Protein AF-A0A955EZJ0-F1 (afdb_monomer)

Sequence (71 aa):
NELIHTIAQVIGVEAAIDYRPERAGDVKHSLASIDRAREILGYEPLVGLREGLERTIQWYRDNLEKSGNES

Radius of gyration: 17.11 Å; Cα contacts (8 Å, |Δi|>4): 18; chains: 1; bounding box: 45×25×39 Å

Solvent-accessible surface area (backbone atoms only — not comparable to full-atom values): 4863 Å² total; per-residue (Å²): 117,68,65,63,54,52,52,20,60,72,73,71,50,85,75,84,82,82,90,68,84,80,64,93,83,69,76,90,77,84,80,79,83,58,62,68,46,31,74,78,70,67,54,71,88,87,66,54,74,68,59,49,48,49,55,52,52,49,51,50,62,73,48,62,70,61,73,77,71,80,128

Nearest PDB structures (foldseek):
  1a9y-assembly1_A-2  TM=8.828E-01  e=1.395E-01  Escherichia coli
  1kvq-assembly1_A-2  TM=8.817E-01  e=2.381E-01  Escherichia coli
  3enk-assembly1_B  TM=8.881E-01  e=3.110E-01  Burkholderia pseudomallei 1710b
  1kvs-assembly1_A  TM=8.838E-01  e=3.325E-01  Escherichia coli
  1kvu-assembly1_A-2  TM=8.813E-01  e=3.325E-01  Escherichia coli

Secondary structure (DSSP, 8-state):
-HHHHHHHHHHT-------PPPPTT--S------HHHHHHH-----S-HHHHHHHHHHHHHHHHTGGG---

pLDDT: mean 82.16, std 12.77, range [44.41, 96.88]

Foldseek 3Di:
DVLQVLLCVLVVHDDPDDDDDDDPPDDPDDDDDCVVVCVPPVDDDPADPSRVSNVVVVVCVVCVVVVPPDD

Mean predicted aligned error: 8.55 Å

Structure (mmCIF, N/CA/C/O backbone):
data_AF-A0A955EZJ0-F1
#
_entry.id   AF-A0A955EZJ0-F1
#
loop_
_atom_site.group_PDB
_atom_site.id
_atom_site.type_symbol
_atom_site.label_atom_id
_atom_site.label_alt_id
_atom_site.label_comp_id
_atom_site.label_asym_id
_atom_site.label_entity_id
_atom_site.label_seq_id
_atom_site.pdbx_PDB_ins_code
_atom_site.Cartn_x
_atom_site.Cartn_y
_atom_site.Cartn_z
_atom_site.occupancy
_atom_site.B_iso_or_equiv
_atom_site.auth_seq_id
_atom_site.auth_comp_id
_atom_site.auth_asym_id
_atom_site.auth_atom_id
_atom_site.pdbx_PDB_model_num
ATOM 1 N N . 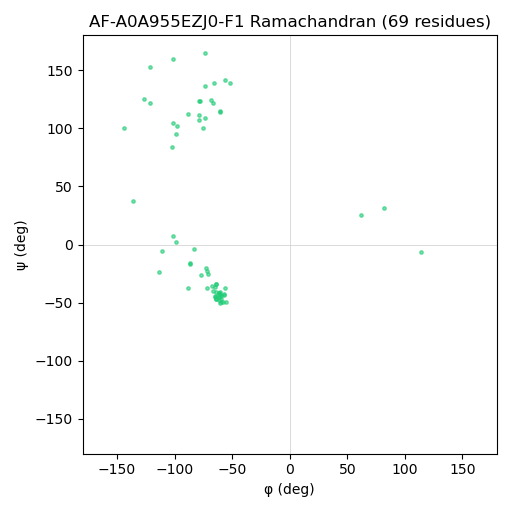ASN A 1 1 ? 6.223 2.364 12.168 1.00 65.81 1 ASN A N 1
ATOM 2 C CA . ASN A 1 1 ? 4.763 2.436 12.431 1.00 65.81 1 ASN A CA 1
ATOM 3 C C . ASN A 1 1 ? 4.014 3.398 11.506 1.00 65.81 1 ASN A C 1
ATOM 5 O O . ASN A 1 1 ? 2.861 3.701 11.761 1.00 65.81 1 ASN A O 1
ATOM 9 N N . GLU A 1 2 ? 4.600 3.844 10.393 1.00 78.75 2 GLU A N 1
ATOM 10 C CA . GLU A 1 2 ? 3.953 4.795 9.471 1.00 78.75 2 GLU A CA 1
ATOM 11 C C . GLU A 1 2 ? 2.684 4.232 8.799 1.00 78.75 2 GLU A C 1
ATOM 13 O O . GLU A 1 2 ? 1.691 4.939 8.618 1.00 78.75 2 GLU A O 1
ATOM 18 N N . LEU A 1 3 ? 2.676 2.926 8.513 1.00 83.75 3 LEU A N 1
ATOM 19 C CA . LEU A 1 3 ? 1.547 2.252 7.875 1.00 83.75 3 LEU A CA 1
ATOM 20 C C . LEU A 1 3 ? 0.280 2.259 8.744 1.00 83.75 3 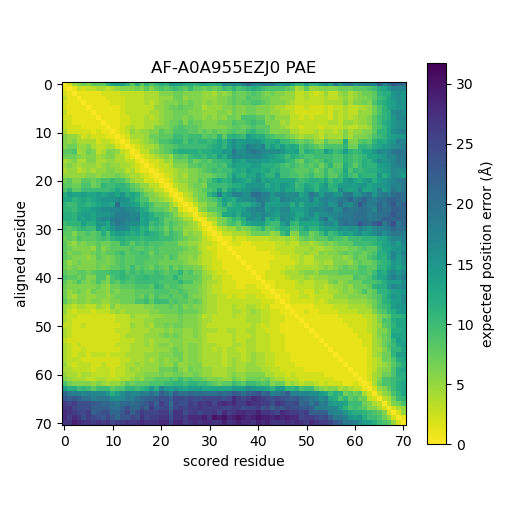LEU A C 1
ATOM 22 O O . LEU A 1 3 ? -0.788 2.605 8.247 1.00 83.75 3 LEU A O 1
ATOM 26 N N . ILE A 1 4 ? 0.386 1.922 10.038 1.00 83.44 4 ILE A N 1
ATOM 27 C CA . ILE A 1 4 ? -0.789 1.872 10.926 1.00 83.44 4 ILE A CA 1
ATOM 28 C C . ILE A 1 4 ? -1.415 3.260 11.103 1.00 83.44 4 ILE A C 1
ATOM 30 O O . ILE A 1 4 ? -2.635 3.383 11.089 1.00 83.44 4 ILE A O 1
ATOM 34 N N . HIS A 1 5 ? -0.599 4.318 11.166 1.00 84.94 5 HIS A N 1
ATOM 35 C CA . HIS A 1 5 ? -1.101 5.691 11.209 1.00 84.94 5 HIS A CA 1
ATOM 36 C C . HIS A 1 5 ? -1.786 6.096 9.900 1.00 84.94 5 HIS A C 1
ATOM 38 O O . HIS A 1 5 ? -2.840 6.724 9.937 1.00 84.94 5 HIS A O 1
ATOM 44 N N . THR A 1 6 ? -1.236 5.696 8.749 1.00 85.00 6 THR A N 1
ATOM 45 C CA . THR A 1 6 ? -1.861 5.957 7.442 1.00 85.00 6 THR A CA 1
ATOM 46 C C . THR A 1 6 ? -3.228 5.281 7.347 1.00 85.00 6 THR A C 1
ATOM 48 O O . THR A 1 6 ? -4.200 5.917 6.953 1.00 85.00 6 THR A O 1
ATOM 51 N N . ILE A 1 7 ? -3.330 4.021 7.777 1.00 86.19 7 ILE A N 1
ATOM 52 C CA . ILE A 1 7 ? -4.600 3.285 7.818 1.00 86.19 7 ILE A CA 1
ATOM 53 C C . ILE A 1 7 ? -5.601 3.984 8.747 1.00 86.19 7 ILE A C 1
ATOM 55 O O . ILE A 1 7 ? -6.733 4.232 8.344 1.00 86.19 7 ILE A O 1
ATOM 59 N N . ALA A 1 8 ? -5.181 4.353 9.960 1.00 86.94 8 ALA A N 1
ATOM 60 C CA . ALA A 1 8 ? -6.027 5.038 10.938 1.00 86.94 8 ALA A CA 1
ATOM 61 C C . ALA A 1 8 ? -6.606 6.351 10.387 1.00 86.94 8 ALA A C 1
ATOM 63 O O . ALA A 1 8 ? -7.805 6.600 10.499 1.00 86.94 8 ALA A O 1
ATOM 64 N N . GLN A 1 9 ? -5.774 7.142 9.701 1.00 85.75 9 GLN A N 1
ATOM 65 C CA . GLN A 1 9 ? -6.196 8.370 9.026 1.00 8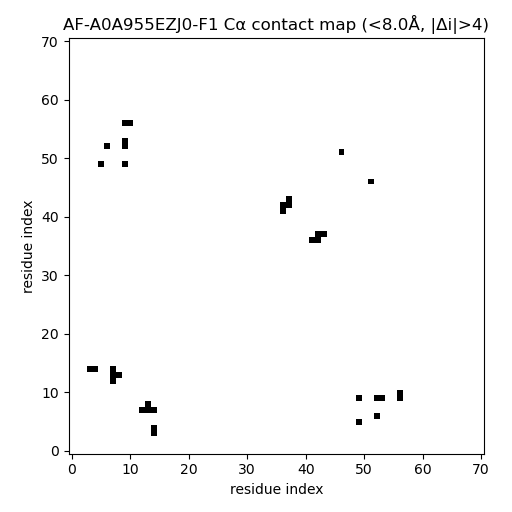5.75 9 GLN A CA 1
ATOM 66 C C . GLN A 1 9 ? -7.205 8.113 7.903 1.00 85.75 9 GLN A C 1
ATOM 68 O O . GLN A 1 9 ? -8.188 8.839 7.808 1.00 85.75 9 GLN A O 1
ATOM 73 N N . VAL A 1 10 ? -6.978 7.102 7.056 1.00 85.88 10 VAL A N 1
ATOM 74 C CA . VAL A 1 10 ? -7.890 6.780 5.942 1.00 85.88 10 VAL A CA 1
ATOM 75 C C . VAL A 1 10 ? -9.238 6.258 6.455 1.00 85.88 10 VAL A C 1
ATOM 77 O O . VAL A 1 10 ? -10.285 6.542 5.874 1.00 85.88 10 VAL A O 1
ATOM 80 N N . ILE A 1 11 ? -9.239 5.506 7.557 1.00 86.19 11 ILE A N 1
ATOM 81 C CA . ILE A 1 11 ? -10.471 5.012 8.186 1.00 86.19 11 ILE A CA 1
ATOM 82 C C . ILE A 1 11 ? -11.170 6.124 8.991 1.00 86.19 11 ILE A C 1
ATOM 84 O O . ILE A 1 11 ? -12.393 6.097 9.114 1.00 86.19 11 ILE A O 1
ATOM 88 N N . GLY A 1 12 ? -10.427 7.119 9.482 1.00 84.81 12 GLY A N 1
ATOM 89 C CA . GLY A 1 12 ? -10.948 8.198 10.325 1.00 84.81 12 GLY A CA 1
ATOM 90 C C . GLY A 1 12 ? -11.083 7.801 11.798 1.00 84.81 12 GLY A C 1
ATOM 91 O O . GLY A 1 12 ? -11.986 8.280 12.478 1.00 84.81 12 GLY A O 1
ATOM 92 N N . VAL A 1 13 ? -10.215 6.912 12.290 1.00 84.94 13 VAL A N 1
ATOM 93 C CA . VAL A 1 13 ? -10.219 6.423 13.680 1.00 84.94 13 VAL A CA 1
ATOM 94 C C . VAL A 1 13 ? -8.893 6.712 14.368 1.00 84.94 13 VAL A C 1
ATOM 96 O O . VAL A 1 13 ? -7.843 6.779 13.729 1.00 84.94 13 VAL A O 1
ATOM 99 N N . GLU A 1 14 ? -8.924 6.844 15.690 1.00 80.94 14 GLU A N 1
ATOM 100 C CA . GLU A 1 14 ? -7.706 6.875 16.492 1.00 80.94 14 GLU A CA 1
ATOM 101 C C . GLU A 1 14 ? -7.182 5.443 16.684 1.00 80.94 14 GLU A C 1
ATOM 103 O O . GLU A 1 14 ? -7.897 4.558 17.157 1.00 80.94 14 GLU A O 1
ATOM 108 N N . ALA A 1 15 ? -5.934 5.185 16.282 1.00 77.69 15 ALA A N 1
ATOM 109 C CA . ALA A 1 15 ? -5.333 3.864 16.429 1.00 77.69 15 ALA A CA 1
ATOM 110 C C . ALA A 1 15 ? -4.861 3.632 17.870 1.00 77.69 15 ALA A C 1
ATOM 112 O O . ALA A 1 15 ? -3.819 4.145 18.276 1.00 77.69 15 ALA A O 1
ATOM 113 N N . ALA A 1 16 ? -5.572 2.784 18.612 1.00 79.75 16 ALA A N 1
ATOM 114 C CA . ALA A 1 16 ? -5.050 2.189 19.838 1.00 79.75 16 ALA A CA 1
ATOM 115 C C . ALA A 1 16 ? -4.047 1.078 19.473 1.00 79.75 16 ALA A C 1
ATOM 117 O O . ALA A 1 16 ? -4.436 -0.025 19.089 1.00 79.75 16 ALA A O 1
ATOM 118 N N . ILE A 1 17 ? -2.746 1.381 19.536 1.00 79.81 17 ILE A N 1
ATOM 119 C CA . ILE A 1 17 ? -1.685 0.427 19.186 1.00 79.81 17 ILE A CA 1
ATOM 120 C C . ILE A 1 17 ? -1.301 -0.392 20.425 1.00 79.81 17 ILE A C 1
ATOM 122 O O . ILE A 1 17 ? -0.697 0.133 21.357 1.00 79.81 17 ILE A O 1
ATOM 126 N N . ASP A 1 18 ? -1.615 -1.687 20.405 1.00 83.56 18 ASP A N 1
ATOM 127 C CA . ASP A 1 18 ? -1.176 -2.675 21.400 1.00 83.56 18 ASP A CA 1
ATOM 128 C C . ASP A 1 18 ? -0.001 -3.490 20.831 1.00 83.56 18 ASP A C 1
ATOM 130 O O . ASP A 1 18 ? -0.183 -4.334 19.947 1.00 83.56 18 ASP A O 1
ATOM 134 N N . TYR A 1 19 ? 1.222 -3.210 21.294 1.00 81.38 19 TYR A N 1
ATOM 135 C CA . TYR A 1 19 ? 2.416 -3.939 20.859 1.00 81.38 19 TYR A CA 1
ATOM 136 C C . TYR A 1 19 ? 2.502 -5.279 21.584 1.00 81.38 19 TYR A C 1
ATOM 138 O O . TYR A 1 19 ? 2.779 -5.343 22.781 1.00 81.38 19 TYR A O 1
ATOM 146 N N . ARG A 1 20 ? 2.312 -6.365 20.837 1.00 83.56 20 ARG A N 1
ATOM 147 C CA . ARG A 1 20 ? 2.432 -7.736 21.346 1.00 83.56 20 ARG A CA 1
ATOM 148 C C . ARG A 1 20 ? 3.773 -8.356 20.953 1.00 83.56 20 ARG A C 1
ATOM 150 O O . ARG A 1 20 ? 4.391 -7.884 19.997 1.00 83.56 20 ARG A O 1
ATOM 157 N N . PRO A 1 21 ? 4.225 -9.410 21.661 1.00 81.19 21 PRO A N 1
ATOM 158 C CA . PRO A 1 21 ? 5.410 -10.155 21.260 1.00 81.19 21 PRO A CA 1
ATOM 159 C C . PRO A 1 21 ? 5.316 -10.600 19.798 1.00 81.19 21 PRO A C 1
ATOM 161 O O . PRO A 1 21 ? 4.248 -11.018 19.341 1.00 81.19 21 PRO A O 1
ATOM 164 N N . GLU A 1 22 ? 6.435 -10.504 19.081 1.00 74.12 22 GLU A N 1
ATOM 165 C CA . GLU A 1 22 ? 6.541 -10.968 17.697 1.00 74.12 22 GLU A CA 1
ATOM 166 C C . GLU A 1 22 ? 6.151 -12.448 17.605 1.00 74.12 22 GLU A C 1
ATOM 168 O O . GLU A 1 22 ? 6.481 -13.254 18.484 1.00 74.12 22 GLU A O 1
ATOM 173 N N . ARG A 1 23 ? 5.450 -12.827 16.533 1.00 79.25 23 ARG A N 1
ATOM 174 C CA . ARG A 1 23 ? 5.165 -14.240 16.290 1.00 79.25 23 ARG A CA 1
ATOM 175 C C . ARG A 1 23 ? 6.454 -14.911 15.825 1.00 79.25 23 ARG A C 1
ATOM 177 O O . ARG A 1 23 ? 7.184 -14.378 14.990 1.00 79.25 23 ARG A O 1
ATOM 184 N N . ALA A 1 24 ? 6.740 -16.094 16.362 1.00 73.25 24 ALA A N 1
ATOM 185 C CA . ALA A 1 24 ? 7.888 -16.876 15.923 1.00 73.25 24 ALA A CA 1
ATOM 186 C C . ALA A 1 24 ? 7.737 -17.208 14.426 1.00 73.25 24 ALA A C 1
ATOM 188 O O . ALA A 1 24 ? 6.816 -17.928 14.046 1.00 73.25 24 ALA A O 1
ATOM 189 N N . GLY A 1 25 ? 8.628 -16.663 13.591 1.00 74.19 25 GLY A N 1
ATOM 190 C CA . GLY A 1 25 ? 8.629 -16.864 12.137 1.00 74.19 25 GLY A CA 1
ATOM 191 C C . GLY A 1 25 ? 8.340 -15.618 11.292 1.00 74.19 25 GLY A C 1
ATOM 192 O O . GLY A 1 25 ? 8.485 -15.695 10.074 1.00 74.19 25 GLY A O 1
ATOM 193 N N . ASP A 1 26 ? 7.990 -14.474 11.891 1.00 72.06 26 ASP A N 1
ATOM 194 C CA . ASP A 1 26 ? 7.785 -13.237 11.128 1.00 72.06 26 ASP A CA 1
ATOM 195 C C . ASP A 1 26 ? 9.112 -12.714 10.541 1.00 72.06 26 ASP A C 1
ATOM 197 O O . ASP A 1 26 ? 10.090 -12.456 11.249 1.00 72.06 26 ASP A O 1
ATOM 201 N N . VAL A 1 27 ? 9.150 -12.520 9.219 1.00 66.19 27 VAL A N 1
ATOM 202 C CA . VAL A 1 27 ? 10.262 -11.835 8.545 1.00 66.19 27 VAL A CA 1
ATOM 203 C C . VAL A 1 27 ? 10.151 -10.341 8.843 1.00 66.19 27 VAL A C 1
ATOM 205 O O . VAL A 1 27 ? 9.264 -9.666 8.326 1.00 66.19 27 VAL A O 1
ATOM 208 N N . LYS A 1 28 ? 11.069 -9.817 9.664 1.00 60.34 28 LYS A N 1
ATOM 209 C CA . LYS A 1 28 ? 11.027 -8.434 10.181 1.00 60.34 28 LYS A CA 1
ATOM 210 C C . LYS A 1 28 ? 10.960 -7.362 9.089 1.00 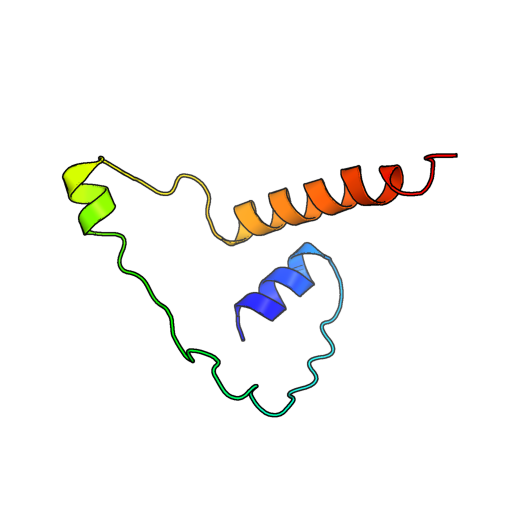60.34 28 LYS A C 1
ATOM 212 O O . LYS A 1 28 ? 10.267 -6.363 9.254 1.00 60.34 28 LYS A O 1
ATOM 217 N N . HIS A 1 29 ? 11.665 -7.566 7.975 1.00 59.84 29 HIS A N 1
ATOM 218 C CA . HIS A 1 29 ? 11.720 -6.620 6.861 1.00 59.84 29 HIS A CA 1
ATOM 219 C C . HIS A 1 29 ? 11.777 -7.374 5.532 1.00 59.84 29 HIS A C 1
ATOM 221 O O . HIS A 1 29 ? 12.835 -7.848 5.126 1.00 59.84 29 HIS A O 1
ATOM 227 N N . SER A 1 30 ? 10.639 -7.477 4.845 1.00 65.12 30 SER A N 1
ATOM 228 C CA . SER A 1 30 ? 10.585 -7.936 3.455 1.00 65.12 30 SER A CA 1
ATOM 229 C C . SER A 1 30 ? 10.414 -6.720 2.547 1.00 65.12 30 SER A C 1
ATOM 231 O O . SER A 1 30 ? 9.300 -6.320 2.219 1.00 65.12 30 SER A O 1
ATOM 233 N N . LEU A 1 31 ? 11.528 -6.067 2.211 1.00 73.31 31 LEU A N 1
ATOM 234 C CA . LEU A 1 31 ? 11.561 -5.021 1.190 1.00 73.31 31 LEU A CA 1
ATOM 235 C C . LEU A 1 31 ? 12.075 -5.654 -0.102 1.00 73.31 31 LEU A C 1
ATOM 237 O O . LEU A 1 31 ? 13.280 -5.807 -0.292 1.00 73.31 31 LEU A O 1
ATOM 241 N N . ALA A 1 32 ? 11.157 -6.071 -0.971 1.00 79.38 32 ALA A N 1
ATOM 242 C CA . ALA A 1 32 ? 11.519 -6.582 -2.286 1.00 79.38 32 ALA A CA 1
ATOM 243 C C . ALA A 1 32 ? 11.842 -5.409 -3.222 1.00 79.38 32 ALA A C 1
ATOM 245 O O . ALA A 1 32 ? 11.005 -4.527 -3.423 1.00 79.38 32 ALA A O 1
ATOM 246 N N . SER A 1 33 ? 13.044 -5.400 -3.808 1.00 86.94 33 SER A N 1
ATOM 247 C CA . SER A 1 33 ? 13.339 -4.490 -4.920 1.00 86.94 33 SER A CA 1
ATOM 248 C C . SER A 1 33 ? 12.476 -4.861 -6.131 1.00 86.94 33 SER A C 1
ATOM 250 O O . SER A 1 33 ? 12.300 -6.038 -6.454 1.00 86.94 33 SER A O 1
ATOM 252 N N . ILE A 1 34 ? 11.960 -3.836 -6.810 1.00 89.12 34 ILE A N 1
ATOM 253 C CA . ILE A 1 34 ? 11.185 -3.958 -8.051 1.00 89.12 34 ILE A CA 1
ATOM 254 C C . ILE A 1 34 ? 12.015 -3.625 -9.298 1.00 89.12 34 ILE A C 1
ATOM 256 O O . ILE A 1 34 ? 11.468 -3.571 -10.398 1.00 89.12 34 ILE A O 1
ATOM 260 N N . ASP A 1 35 ? 13.328 -3.425 -9.154 1.00 92.44 35 ASP A N 1
ATOM 261 C CA . ASP A 1 35 ? 14.199 -2.948 -10.239 1.00 92.44 35 ASP A CA 1
ATOM 262 C C . ASP A 1 35 ? 14.205 -3.924 -11.420 1.00 92.44 35 ASP A C 1
ATOM 264 O O . ASP A 1 35 ? 14.014 -3.537 -12.569 1.00 92.44 35 ASP A O 1
ATOM 268 N N . ARG A 1 36 ? 14.262 -5.228 -11.134 1.00 93.00 36 ARG A N 1
ATOM 269 C CA . ARG A 1 36 ? 14.197 -6.264 -12.172 1.00 93.00 36 ARG A CA 1
ATOM 270 C C . ARG A 1 36 ? 12.858 -6.287 -12.919 1.00 93.00 36 ARG A C 1
ATOM 272 O O . ARG A 1 36 ? 12.824 -6.599 -14.106 1.00 93.00 36 ARG A O 1
ATOM 279 N N . ALA A 1 37 ? 11.753 -5.973 -12.240 1.00 92.31 37 ALA A N 1
ATOM 280 C CA . ALA A 1 37 ? 10.441 -5.886 -12.879 1.00 92.31 37 ALA A CA 1
ATOM 281 C C . ALA A 1 37 ? 10.344 -4.642 -13.779 1.00 92.31 37 ALA A C 1
ATOM 283 O O . ALA A 1 37 ? 9.788 -4.728 -14.873 1.00 92.31 37 ALA A O 1
ATOM 284 N N . ARG A 1 38 ? 10.938 -3.516 -13.365 1.00 94.31 38 ARG A N 1
ATOM 285 C CA . ARG A 1 38 ? 11.070 -2.310 -14.198 1.00 94.31 38 ARG A CA 1
ATOM 286 C C . ARG A 1 38 ? 11.861 -2.586 -15.472 1.00 94.31 38 ARG A C 1
ATOM 288 O O . ARG A 1 38 ? 11.386 -2.274 -16.556 1.00 94.31 38 ARG A O 1
ATOM 295 N N . GLU A 1 39 ? 13.027 -3.213 -15.346 1.00 95.50 39 GLU A N 1
ATOM 296 C CA . GLU A 1 39 ? 13.925 -3.478 -16.477 1.00 95.50 39 GLU A CA 1
ATOM 297 C C . GLU A 1 39 ? 13.327 -4.440 -17.508 1.00 95.50 39 GLU A C 1
ATOM 299 O O . GLU A 1 39 ? 13.426 -4.201 -18.709 1.00 95.50 39 GLU A O 1
ATOM 304 N N . ILE A 1 40 ? 12.715 -5.536 -17.049 1.00 96.88 40 ILE A N 1
ATOM 305 C CA . ILE A 1 40 ? 12.263 -6.617 -17.939 1.00 96.88 40 ILE A CA 1
ATOM 306 C C . ILE A 1 40 ? 10.845 -6.370 -18.459 1.00 96.88 40 ILE A C 1
ATOM 308 O O . ILE A 1 40 ? 10.539 -6.719 -19.597 1.00 96.88 40 ILE A O 1
ATOM 312 N N . LEU A 1 41 ? 9.967 -5.811 -17.623 1.00 95.06 41 LEU A N 1
ATOM 313 C CA . LEU A 1 41 ? 8.535 -5.706 -17.917 1.00 95.06 41 LEU A CA 1
ATOM 314 C C . LEU A 1 41 ? 8.078 -4.265 -18.157 1.00 95.06 41 LEU A C 1
ATOM 316 O O . LEU A 1 41 ? 6.910 -4.058 -18.475 1.00 95.06 41 LEU A O 1
ATOM 320 N N . GLY A 1 42 ? 8.952 -3.269 -17.966 1.00 93.38 42 GLY A N 1
ATOM 321 C CA . GLY A 1 42 ? 8.544 -1.863 -17.964 1.00 93.38 42 GLY A CA 1
ATOM 322 C C . GLY A 1 42 ? 7.548 -1.549 -16.846 1.00 93.38 42 GLY A C 1
ATOM 323 O O . GLY A 1 42 ? 6.724 -0.649 -16.991 1.00 93.38 42 GLY A O 1
ATOM 324 N N . TYR A 1 43 ? 7.563 -2.331 -15.762 1.00 92.62 43 TYR A N 1
ATOM 325 C CA . TYR A 1 43 ? 6.608 -2.184 -14.670 1.00 92.62 43 TYR A CA 1
ATOM 326 C C . TYR A 1 43 ? 6.813 -0.854 -13.945 1.00 92.62 43 TYR A C 1
ATOM 328 O O . TYR A 1 43 ? 7.873 -0.641 -13.368 1.00 92.62 43 TYR A O 1
ATOM 336 N N . GLU A 1 44 ? 5.780 -0.015 -13.892 1.00 93.69 44 GLU A N 1
ATOM 337 C CA . GLU A 1 44 ? 5.769 1.189 -13.062 1.00 93.69 44 GLU A CA 1
ATOM 338 C C . GLU A 1 44 ? 4.517 1.200 -12.169 1.00 93.69 44 GLU A C 1
ATOM 340 O O . GLU A 1 44 ? 3.400 1.071 -12.683 1.00 93.69 44 GLU A O 1
ATOM 345 N N . PRO A 1 45 ? 4.661 1.330 -10.835 1.00 90.50 45 PRO A N 1
ATOM 346 C CA . PRO A 1 45 ? 3.520 1.466 -9.941 1.00 90.50 45 PRO A CA 1
ATOM 347 C C . PRO A 1 45 ? 2.706 2.722 -10.270 1.00 90.50 45 PRO A C 1
ATOM 349 O O . PRO A 1 45 ? 3.166 3.844 -10.090 1.00 90.50 45 PRO A O 1
ATOM 352 N N . LEU A 1 46 ? 1.464 2.532 -10.712 1.00 94.56 46 LEU A N 1
ATOM 353 C CA . LEU A 1 46 ? 0.555 3.643 -11.026 1.00 94.56 46 LEU A CA 1
ATOM 354 C C . LEU A 1 46 ? -0.228 4.146 -9.810 1.00 94.56 46 LEU A C 1
ATOM 356 O O . LEU A 1 46 ? -0.820 5.218 -9.862 1.00 94.56 46 LEU A O 1
ATOM 360 N N . VAL A 1 47 ? -0.270 3.351 -8.740 1.00 93.81 47 VAL A N 1
ATOM 361 C CA . VAL A 1 47 ? -1.070 3.612 -7.542 1.00 93.81 47 VAL A CA 1
ATOM 362 C C . VAL A 1 47 ? -0.134 3.684 -6.347 1.00 93.81 47 VAL A C 1
ATOM 364 O O . VAL A 1 47 ? 0.598 2.734 -6.059 1.00 93.81 47 VAL A O 1
ATOM 367 N N . GLY A 1 48 ? -0.155 4.819 -5.650 1.00 92.00 48 GLY A N 1
ATOM 368 C CA . GLY A 1 48 ? 0.623 5.015 -4.429 1.00 92.00 48 GLY A CA 1
ATOM 369 C C . GLY A 1 48 ? 0.037 4.252 -3.237 1.00 92.00 48 GLY A C 1
ATOM 370 O O . GLY A 1 48 ? -1.125 3.852 -3.245 1.00 92.00 48 GLY A O 1
ATOM 371 N N . LEU A 1 49 ? 0.820 4.098 -2.164 1.00 89.12 49 LEU A N 1
ATOM 372 C CA . LEU A 1 49 ? 0.392 3.364 -0.965 1.00 89.12 49 LEU A CA 1
ATOM 373 C C . LEU A 1 49 ? -0.926 3.901 -0.378 1.00 89.12 49 LEU A C 1
ATOM 375 O O . LEU A 1 49 ? -1.840 3.123 -0.120 1.00 89.12 49 LEU A O 1
ATOM 379 N N . ARG A 1 50 ? -1.038 5.223 -0.184 1.00 90.62 50 ARG A N 1
ATOM 380 C CA . ARG A 1 50 ? -2.243 5.859 0.381 1.00 90.62 50 ARG A CA 1
ATOM 381 C C . ARG A 1 50 ? -3.478 5.611 -0.483 1.00 90.62 50 ARG A C 1
ATOM 383 O O . ARG A 1 50 ? -4.494 5.160 0.029 1.00 90.62 50 ARG A O 1
ATOM 390 N N . GLU A 1 51 ? -3.362 5.863 -1.779 1.00 93.50 51 GLU A N 1
ATOM 391 C CA . GLU A 1 51 ? -4.452 5.659 -2.732 1.00 93.50 51 GLU A CA 1
ATOM 392 C C . GLU A 1 51 ? -4.874 4.181 -2.790 1.00 93.50 51 GLU A C 1
ATOM 394 O O . GLU A 1 51 ? -6.062 3.858 -2.794 1.00 93.50 51 GLU A O 1
ATOM 399 N N . GLY A 1 52 ? -3.907 3.260 -2.776 1.00 93.75 52 GLY A N 1
ATOM 400 C CA . GLY A 1 52 ? -4.174 1.826 -2.705 1.00 93.75 52 GLY A CA 1
ATOM 401 C C . GLY A 1 52 ? -4.937 1.434 -1.437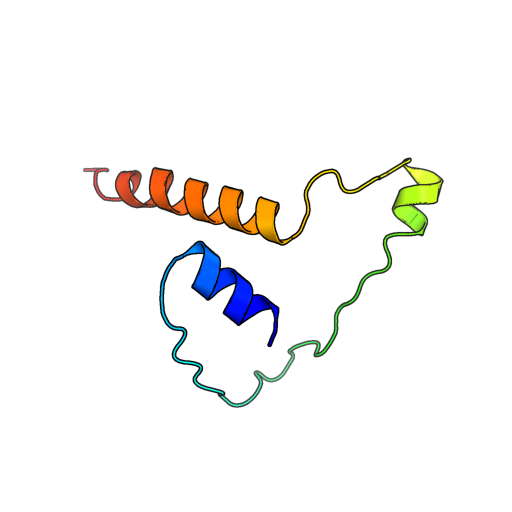 1.00 93.75 52 GLY A C 1
ATOM 402 O O . GLY A 1 52 ? -5.881 0.643 -1.505 1.00 93.75 52 GLY A O 1
ATOM 403 N N . LEU A 1 53 ? -4.579 2.018 -0.288 1.00 93.94 53 LEU A N 1
ATOM 404 C CA . LEU A 1 53 ? -5.287 1.813 0.979 1.00 93.94 53 LEU A CA 1
ATOM 405 C C . LEU A 1 53 ? -6.718 2.359 0.931 1.00 93.94 53 LEU A C 1
ATOM 407 O O . LEU A 1 53 ? -7.636 1.656 1.346 1.00 93.94 53 LEU A O 1
ATOM 411 N N . GLU A 1 54 ? -6.927 3.560 0.391 1.00 92.25 54 GLU A N 1
ATOM 412 C CA . GLU A 1 54 ? -8.256 4.163 0.213 1.00 92.25 54 GLU A CA 1
ATOM 413 C C . GLU A 1 54 ? -9.169 3.271 -0.637 1.00 92.25 54 GLU A C 1
ATOM 415 O O . GLU A 1 54 ? -10.270 2.924 -0.206 1.00 92.25 54 GLU A O 1
ATOM 420 N N . ARG A 1 55 ? -8.678 2.808 -1.794 1.00 94.75 55 ARG A N 1
ATOM 421 C CA . ARG A 1 55 ? -9.408 1.884 -2.680 1.00 94.75 55 ARG A CA 1
ATOM 422 C C . ARG A 1 55 ? -9.741 0.563 -1.983 1.00 94.75 55 ARG A C 1
ATOM 424 O O . ARG A 1 55 ? -10.855 0.060 -2.107 1.00 94.75 55 ARG A O 1
ATOM 431 N N . THR A 1 56 ? -8.785 0.011 -1.235 1.00 93.31 56 THR A N 1
ATOM 432 C CA . THR A 1 56 ? -8.967 -1.247 -0.495 1.00 93.31 56 THR A CA 1
ATOM 433 C C . THR A 1 56 ? -10.029 -1.097 0.591 1.00 93.31 56 THR A C 1
ATOM 435 O O . THR A 1 56 ? -10.925 -1.929 0.705 1.00 93.31 56 THR A O 1
ATOM 438 N N . ILE A 1 57 ? -9.964 -0.020 1.376 1.00 90.44 57 ILE A N 1
ATOM 439 C CA . ILE A 1 57 ? -10.927 0.261 2.445 1.00 90.44 57 ILE A CA 1
ATOM 440 C C . ILE A 1 57 ? -12.325 0.493 1.870 1.00 90.44 57 ILE A C 1
ATOM 442 O O . ILE A 1 57 ? -13.290 -0.019 2.434 1.00 90.44 57 ILE A O 1
ATOM 446 N N . GLN A 1 58 ? -12.443 1.209 0.749 1.00 91.31 58 GLN A N 1
ATOM 447 C CA . GLN A 1 58 ? -13.723 1.388 0.066 1.00 91.31 58 GLN A CA 1
ATOM 448 C C . GLN A 1 58 ? -14.319 0.043 -0.362 1.00 91.31 58 GLN A C 1
ATOM 450 O O . GLN A 1 58 ? -15.474 -0.236 -0.053 1.00 91.31 58 GLN A O 1
ATOM 455 N N . TRP A 1 59 ? -13.513 -0.834 -0.971 1.00 93.62 59 TRP A N 1
ATOM 456 C CA . TRP A 1 59 ? -13.961 -2.179 -1.337 1.00 93.62 59 TRP A CA 1
ATOM 457 C C . TRP A 1 59 ? -14.484 -2.961 -0.124 1.00 93.62 59 TRP A C 1
ATOM 459 O O . TRP A 1 59 ? -15.538 -3.586 -0.217 1.00 93.62 59 TRP A O 1
ATOM 469 N N . TYR A 1 60 ? -13.805 -2.898 1.028 1.00 91.19 60 TYR A N 1
ATOM 470 C CA . TYR A 1 60 ? -14.303 -3.540 2.250 1.00 91.19 60 TYR A CA 1
ATOM 471 C C . TYR A 1 60 ? -15.659 -2.974 2.689 1.00 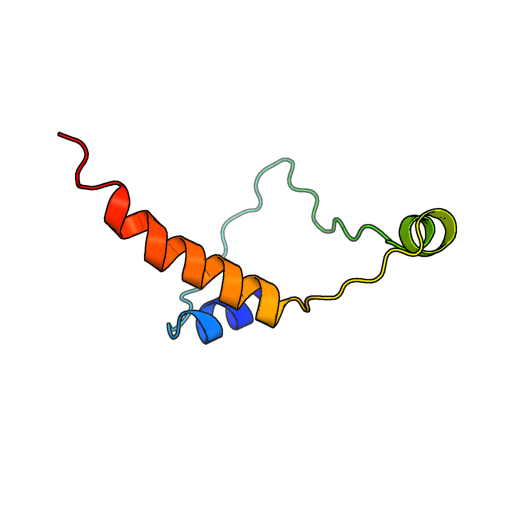91.19 60 TYR A C 1
ATOM 473 O O . TYR A 1 60 ? -16.546 -3.755 3.020 1.00 91.19 60 TYR A O 1
ATOM 481 N N . ARG A 1 61 ? -15.856 -1.649 2.659 1.00 88.19 61 ARG A N 1
ATOM 482 C CA . ARG A 1 61 ? -17.150 -1.030 3.008 1.00 88.19 61 ARG A CA 1
ATOM 483 C C . ARG A 1 61 ? -18.273 -1.530 2.096 1.00 88.19 61 ARG A C 1
ATOM 485 O O . ARG A 1 61 ? -19.316 -1.942 2.586 1.00 88.19 61 ARG A O 1
ATOM 492 N N . ASP A 1 62 ? -18.013 -1.593 0.793 1.00 92.25 62 ASP A N 1
ATOM 493 C CA . ASP A 1 62 ? -19.017 -1.959 -0.214 1.00 92.25 62 ASP A CA 1
ATOM 494 C C . ASP A 1 62 ? -19.390 -3.454 -0.209 1.00 92.25 62 ASP A C 1
ATOM 496 O O . ASP A 1 62 ? -20.429 -3.841 -0.759 1.00 92.25 62 ASP A O 1
ATOM 500 N N . ASN A 1 63 ? -18.528 -4.313 0.352 1.00 92.00 63 ASN A N 1
ATOM 501 C CA . ASN A 1 63 ? -18.683 -5.770 0.298 1.00 92.00 63 ASN A CA 1
ATOM 502 C C . ASN A 1 63 ? -18.960 -6.416 1.660 1.00 92.00 63 ASN A C 1
ATOM 504 O O . ASN A 1 63 ? -19.570 -7.480 1.687 1.00 92.00 63 ASN A O 1
ATOM 508 N N . LEU A 1 64 ? -18.595 -5.792 2.784 1.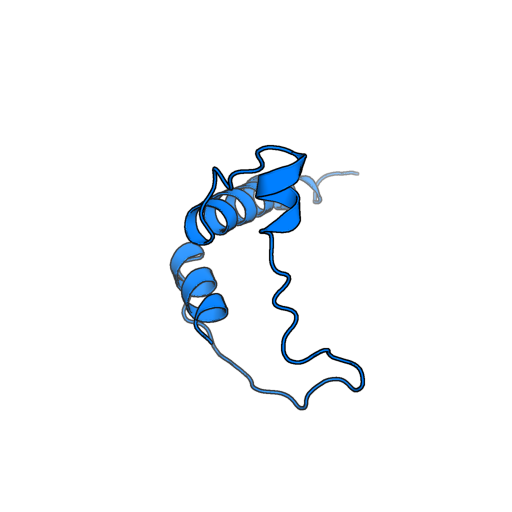00 82.44 64 LEU A N 1
ATOM 509 C CA . LEU A 1 64 ? -18.927 -6.321 4.113 1.00 82.44 64 LEU A CA 1
ATOM 510 C C . LEU A 1 64 ? -20.425 -6.201 4.443 1.00 82.44 64 LEU A C 1
ATOM 512 O O . LEU A 1 64 ? -20.938 -7.024 5.196 1.00 82.44 64 LEU A O 1
ATOM 516 N N . GLU A 1 65 ? -21.147 -5.249 3.842 1.00 60.62 65 GLU A N 1
ATOM 517 C CA . GLU A 1 65 ? -22.613 -5.152 3.969 1.00 60.62 65 GLU A CA 1
ATOM 518 C C . GLU A 1 65 ? -23.352 -6.268 3.204 1.00 60.62 65 GLU A C 1
ATOM 520 O O . GLU A 1 65 ? -24.482 -6.616 3.544 1.00 60.62 65 GLU A O 1
ATOM 525 N N . LYS A 1 66 ? -22.714 -6.873 2.192 1.00 58.34 66 LYS A N 1
ATOM 526 C CA . LYS A 1 66 ? -23.332 -7.896 1.328 1.00 58.34 66 LYS A CA 1
ATOM 527 C C . LYS A 1 66 ? -23.215 -9.318 1.877 1.00 58.34 66 LYS A C 1
ATOM 529 O O . LYS A 1 66 ? -23.975 -10.183 1.462 1.00 58.34 66 LYS A O 1
ATOM 534 N N . SER A 1 67 ? -22.333 -9.550 2.846 1.00 56.72 67 SER A N 1
ATOM 535 C CA . SER A 1 67 ? -22.104 -10.870 3.456 1.00 56.72 67 SER A CA 1
ATOM 536 C C . SER A 1 67 ? -23.098 -11.227 4.570 1.00 56.72 67 SER A C 1
ATOM 538 O O . SER A 1 67 ? -23.017 -12.315 5.132 1.00 56.72 67 SER A O 1
ATOM 540 N N . GLY A 1 68 ? -24.000 -10.309 4.938 1.00 54.47 68 GLY A N 1
ATOM 541 C CA . GLY A 1 68 ? -24.990 -10.501 6.006 1.00 54.47 68 GLY A CA 1
ATOM 542 C C . GLY A 1 68 ? -26.390 -10.899 5.531 1.00 54.47 68 GLY A C 1
ATOM 543 O O . GLY A 1 68 ? -27.286 -10.994 6.363 1.00 54.47 68 GLY A O 1
ATOM 544 N N . ASN A 1 69 ? -26.599 -11.090 4.223 1.00 52.50 69 ASN A 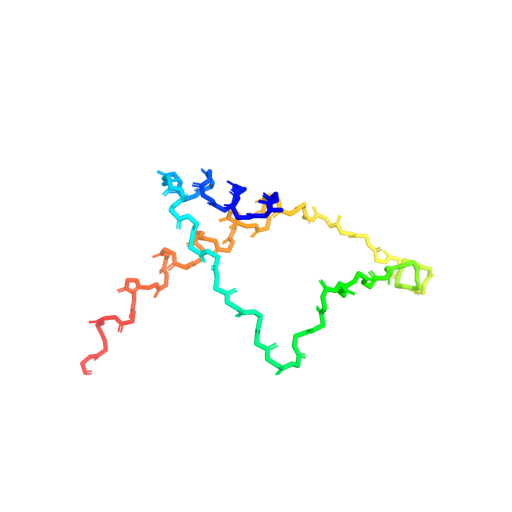N 1
ATOM 545 C CA . ASN A 1 69 ? -27.929 -11.305 3.642 1.00 52.50 69 ASN A CA 1
ATOM 546 C C . ASN A 1 69 ? -27.964 -12.431 2.591 1.00 52.50 69 ASN A C 1
ATOM 548 O O . ASN A 1 69 ? -28.685 -12.345 1.600 1.00 52.50 69 ASN A O 1
ATOM 552 N N . GLU A 1 70 ? -27.203 -13.501 2.815 1.00 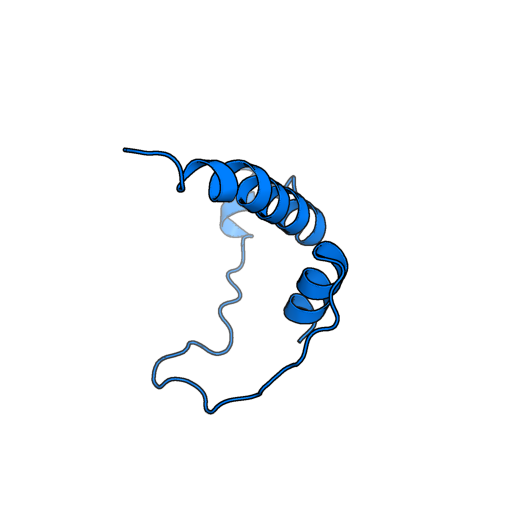49.94 70 GLU A N 1
ATOM 553 C CA . GLU A 1 70 ? -27.471 -14.795 2.182 1.00 49.94 70 GLU A CA 1
ATOM 554 C C . GLU A 1 70 ? -28.246 -15.651 3.197 1.00 49.94 70 GLU A C 1
ATOM 556 O O . GLU A 1 70 ? -27.690 -16.118 4.192 1.00 49.94 70 GLU A O 1
ATOM 561 N N . SER A 1 71 ? -29.566 -15.737 2.986 1.00 44.41 71 SER A N 1
ATOM 562 C CA . SER A 1 71 ? -30.473 -16.703 3.630 1.00 44.41 71 SER A CA 1
ATOM 563 C C . SER A 1 71 ? -30.474 -18.025 2.875 1.00 44.41 71 SER A C 1
ATOM 565 O O . SER A 1 71 ? -30.380 -17.969 1.628 1.00 44.41 71 SER A O 1
#